Protein AF-A0A1V6PGZ3-F1 (afdb_monomer)

Sequence (60 aa):
MQFYSLFIATMALAVSSVYALPQITDDSTCLRLCRDEPVGCPPGWKSEKISDCWTCCEDE

Solvent-accessible surface area (backbone atoms only — not comparable to full-atom values): 4115 Å² total; per-residue (Å²): 140,74,75,66,72,67,68,68,72,70,78,82,79,80,83,83,80,77,79,76,72,80,80,74,86,56,94,57,64,56,54,99,52,77,30,91,54,88,54,92,47,61,92,69,35,41,59,43,78,55,93,85,23,21,28,37,26,48,62,130

Organism: Penicillium decumbens (NCBI:txid69771)

pLDDT: mean 74.56, std 16.56, range [50.0, 93.88]

Nearest PDB structures (foldseek):
  8igd-assembly2_C  TM=3.939E-01  e=6.850E+00  Arabidopsis thaliana

Foldseek 3Di:
DPVVVVVVPPPPDDDPPPPPQPPPPPPWDWDPDFDQDFDDDDPQWHWDDRPRGTTITGDD

Radius of gyration: 21.84 Å; Cα contacts (8 Å, |Δi|>4): 64; chains: 1; bounding box: 51×12×56 Å

Mean predicted aligned error: 14.15 Å

Secondary structure (DSSP, 8-state):
--SSTTSSTTTTS-------------SS-B-S--BSS--PPPTTEEEEEETTEEEEEE--

Structure (mmCIF, N/CA/C/O backbone):
data_AF-A0A1V6PGZ3-F1
#
_entry.id   AF-A0A1V6PGZ3-F1
#
loop_
_atom_site.group_PDB
_atom_site.id
_atom_site.type_symbol
_atom_site.label_atom_id
_atom_site.label_alt_id
_atom_site.label_comp_id
_atom_site.label_asym_id
_atom_site.label_entity_id
_atom_site.label_seq_id
_atom_site.pdbx_PDB_ins_code
_atom_site.Cartn_x
_atom_site.Cartn_y
_atom_site.Cartn_z
_atom_site.occupancy
_atom_site.B_iso_or_equiv
_atom_site.auth_seq_id
_atom_site.auth_comp_id
_atom_site.a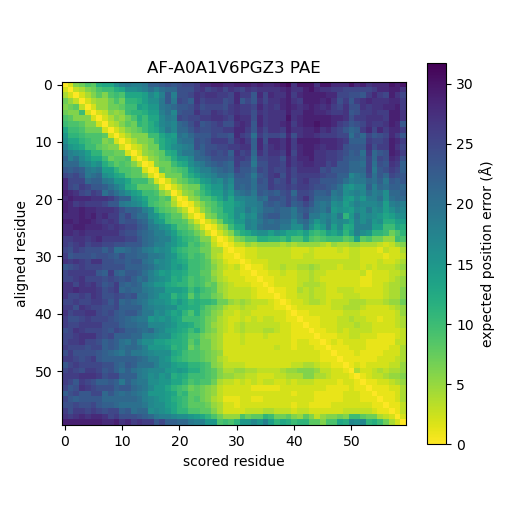uth_asym_id
_atom_site.auth_atom_id
_atom_site.pdbx_PDB_model_num
ATOM 1 N N . MET A 1 1 ? -41.230 4.629 41.652 1.00 50.00 1 MET A N 1
ATOM 2 C CA . MET A 1 1 ? -39.757 4.613 41.493 1.00 50.00 1 MET A CA 1
ATOM 3 C C . MET A 1 1 ? -39.251 3.315 40.840 1.00 50.00 1 MET A C 1
ATOM 5 O O . MET A 1 1 ? -38.117 2.938 41.072 1.00 50.00 1 MET A O 1
ATOM 9 N N . GLN A 1 2 ? -40.061 2.638 40.007 1.00 53.53 2 GLN A N 1
ATOM 10 C CA . GLN A 1 2 ? -39.720 1.322 39.426 1.00 53.53 2 GLN A CA 1
ATOM 11 C C . GLN A 1 2 ? -39.555 1.353 37.896 1.00 53.53 2 GLN A C 1
ATOM 13 O O . GLN A 1 2 ? -39.020 0.423 37.308 1.00 53.53 2 GLN A O 1
ATOM 18 N N . PHE A 1 3 ? -39.972 2.448 37.250 1.00 54.25 3 PHE A N 1
ATOM 19 C CA . PHE A 1 3 ? -39.871 2.621 35.797 1.00 54.25 3 PHE A CA 1
ATOM 20 C C . PHE A 1 3 ? -38.510 3.169 35.339 1.00 54.25 3 PHE A C 1
ATOM 22 O O . PHE A 1 3 ? -38.175 3.052 34.168 1.00 54.25 3 PHE A O 1
ATOM 29 N N . TYR A 1 4 ? -37.707 3.733 36.251 1.00 56.44 4 TYR A N 1
ATOM 30 C CA . TYR A 1 4 ? -36.401 4.327 35.926 1.00 56.44 4 TYR A CA 1
ATOM 31 C C . TYR A 1 4 ? -35.298 3.279 35.712 1.00 56.44 4 TYR A C 1
ATOM 33 O O . TYR A 1 4 ? -34.367 3.512 34.947 1.00 56.44 4 TYR A O 1
ATOM 41 N N . SER A 1 5 ? -35.411 2.108 36.347 1.00 54.59 5 SER A N 1
ATOM 42 C CA . SER A 1 5 ? -34.381 1.064 36.282 1.00 54.59 5 SER A CA 1
ATOM 43 C C . SER A 1 5 ? -34.304 0.352 34.930 1.00 54.59 5 SER A C 1
ATOM 45 O O . SER A 1 5 ? -33.267 -0.219 34.613 1.00 54.59 5 SER A O 1
ATOM 47 N N . LEU A 1 6 ? -35.362 0.398 34.113 1.00 55.41 6 LEU A N 1
ATOM 48 C CA . LEU A 1 6 ? -35.380 -0.267 32.804 1.00 55.41 6 LEU A CA 1
ATOM 49 C C . LEU A 1 6 ? -34.713 0.561 31.695 1.00 55.41 6 LEU A C 1
ATOM 51 O O . LEU A 1 6 ? -34.282 -0.005 30.696 1.00 55.41 6 LEU A O 1
ATOM 55 N N . PHE A 1 7 ? -34.577 1.880 31.872 1.00 54.28 7 PHE A N 1
ATOM 56 C CA . PHE A 1 7 ? -33.996 2.760 30.850 1.00 54.28 7 PHE A CA 1
ATOM 57 C C . PHE A 1 7 ? -32.466 2.706 30.775 1.00 54.28 7 PHE A C 1
ATOM 59 O O . PHE A 1 7 ? -31.895 3.084 29.757 1.00 54.28 7 PHE A O 1
ATOM 66 N N . ILE A 1 8 ? -31.787 2.226 31.819 1.00 55.81 8 ILE A N 1
ATOM 67 C CA . ILE A 1 8 ? -30.315 2.226 31.864 1.00 55.81 8 ILE A CA 1
ATOM 68 C C . ILE A 1 8 ? -29.724 1.037 31.082 1.00 55.81 8 ILE A C 1
ATOM 70 O O . ILE A 1 8 ? -28.601 1.114 30.592 1.00 55.81 8 ILE A O 1
ATOM 74 N N . ALA A 1 9 ? -30.477 -0.052 30.898 1.00 54.94 9 ALA A N 1
ATOM 75 C CA . ALA A 1 9 ? -29.942 -1.299 30.345 1.00 54.94 9 ALA A CA 1
ATOM 76 C C . ALA A 1 9 ? -29.757 -1.311 28.812 1.00 54.94 9 ALA A C 1
ATOM 78 O O . ALA A 1 9 ? -29.137 -2.231 28.285 1.00 54.94 9 ALA A O 1
ATOM 79 N N . THR A 1 10 ? -30.280 -0.326 28.075 1.00 56.72 10 THR A N 1
ATOM 80 C CA . THR A 1 10 ? -30.334 -0.369 26.599 1.00 56.72 10 THR A CA 1
ATOM 81 C C . THR A 1 10 ? -29.209 0.388 25.890 1.00 56.72 10 THR A C 1
ATOM 83 O O . THR A 1 10 ? -29.021 0.206 24.691 1.00 56.72 10 THR A O 1
ATOM 86 N N . MET A 1 11 ? -28.415 1.191 26.601 1.00 58.62 11 MET A N 1
ATOM 87 C CA . MET A 1 11 ? -27.377 2.046 25.996 1.00 58.62 11 MET A CA 1
ATOM 88 C C . MET A 1 11 ? -26.021 1.349 25.766 1.00 58.62 11 MET A C 1
ATOM 90 O O . MET A 1 11 ? -25.074 1.990 25.325 1.00 58.62 11 MET A O 1
ATOM 94 N N . ALA A 1 12 ? -25.897 0.047 26.042 1.00 58.16 12 ALA A N 1
ATOM 95 C CA . ALA A 1 12 ? -24.601 -0.640 26.031 1.00 58.16 12 ALA A CA 1
ATOM 96 C C . ALA A 1 12 ? -24.188 -1.286 24.688 1.00 58.16 12 ALA A C 1
ATOM 98 O O . ALA A 1 12 ? -23.102 -1.853 24.623 1.00 58.16 12 ALA A O 1
ATOM 99 N N . LEU A 1 13 ? -25.008 -1.254 23.626 1.00 58.44 13 LEU A N 1
ATOM 100 C CA . LEU A 1 13 ? -24.826 -2.178 22.485 1.00 58.44 13 LEU A CA 1
ATOM 101 C C . LEU A 1 13 ? -24.651 -1.564 21.087 1.00 58.44 13 LEU A C 1
ATOM 103 O O . LEU A 1 13 ? -24.876 -2.263 20.103 1.00 58.44 13 LEU A O 1
ATOM 107 N N . ALA A 1 14 ? -24.214 -0.314 20.931 1.00 62.25 14 ALA A N 1
ATOM 108 C CA . ALA A 1 14 ? -24.031 0.222 19.577 1.00 62.25 14 ALA A CA 1
ATOM 109 C C . ALA A 1 14 ? -22.807 1.124 19.413 1.00 62.25 14 ALA A C 1
ATOM 111 O O . ALA A 1 14 ? -22.951 2.327 19.241 1.00 62.25 14 ALA A O 1
ATOM 112 N N . VAL A 1 15 ? -21.610 0.531 19.367 1.00 61.25 15 VAL A N 1
ATOM 113 C CA . VAL A 1 15 ? -20.523 1.074 18.533 1.00 61.25 15 VAL A CA 1
ATOM 114 C C . VAL A 1 15 ? -19.770 -0.091 17.885 1.00 61.25 15 VAL A C 1
ATOM 116 O O . VAL A 1 15 ? -18.647 -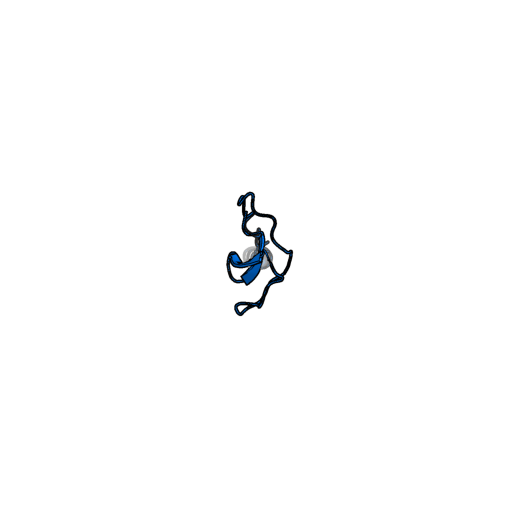0.423 18.245 1.00 61.25 15 VAL A O 1
ATOM 119 N N . SER A 1 16 ? -20.406 -0.756 16.922 1.00 60.72 16 SER A N 1
ATOM 120 C CA . SER A 1 16 ? -19.671 -1.542 15.928 1.00 60.72 16 SER A CA 1
ATOM 121 C C . SER A 1 16 ? -19.197 -0.567 14.855 1.00 60.72 16 SER A C 1
ATOM 123 O O . SER A 1 16 ? -19.889 -0.344 13.865 1.00 60.72 16 SER A O 1
ATOM 125 N N . SER A 1 17 ? -18.054 0.086 15.067 1.00 63.81 17 SER A N 1
ATOM 126 C CA . SER A 1 17 ? -17.426 0.864 14.000 1.00 63.81 17 SER A CA 1
ATOM 127 C C . SER A 1 17 ? -16.839 -0.113 12.984 1.00 63.81 17 SER A C 1
ATOM 129 O O . SER A 1 17 ? -15.761 -0.667 13.193 1.00 63.81 17 SER A O 1
ATOM 131 N N . VAL A 1 18 ? -17.566 -0.362 11.894 1.00 62.94 18 VAL A N 1
ATOM 132 C CA . VAL A 1 18 ? -16.989 -0.969 10.692 1.00 62.94 18 VAL A CA 1
ATOM 133 C C . VAL A 1 18 ? -16.065 0.083 10.093 1.00 62.94 18 VAL A C 1
ATOM 135 O O . VAL A 1 18 ? -16.534 1.100 9.584 1.00 62.94 18 VAL A O 1
ATOM 138 N N . TYR A 1 19 ? -14.753 -0.123 10.192 1.00 62.03 19 TYR A N 1
ATOM 139 C CA . TYR A 1 19 ? -13.797 0.700 9.463 1.00 62.03 19 TYR A CA 1
ATOM 140 C C . TYR A 1 19 ? -14.007 0.427 7.972 1.00 62.03 19 TYR A C 1
ATOM 142 O O . TYR A 1 19 ? -13.677 -0.649 7.473 1.00 62.03 19 TYR A O 1
ATOM 150 N N . ALA A 1 20 ? -14.615 1.375 7.263 1.00 56.22 20 ALA A N 1
ATOM 151 C CA . ALA A 1 20 ? -14.546 1.388 5.814 1.00 56.22 20 ALA A CA 1
ATOM 152 C C . ALA A 1 20 ? -13.080 1.660 5.456 1.00 56.22 20 ALA A C 1
ATOM 154 O O . ALA A 1 20 ? -12.588 2.766 5.681 1.00 56.22 20 ALA A O 1
ATOM 155 N N . LEU A 1 21 ? -12.367 0.638 4.968 1.00 61.75 21 LEU A N 1
ATOM 156 C CA . LEU A 1 21 ? -11.057 0.837 4.353 1.00 61.75 21 LEU A CA 1
ATOM 157 C C . LEU A 1 21 ? -11.231 1.883 3.244 1.00 61.75 21 LEU A C 1
ATOM 159 O O . LEU A 1 21 ? -12.139 1.713 2.419 1.00 61.75 21 LEU A O 1
ATOM 163 N N . PRO A 1 22 ? -10.420 2.955 3.220 1.00 54.97 22 PRO A N 1
ATOM 164 C CA . PRO A 1 22 ? -10.473 3.922 2.138 1.00 54.97 22 PRO A CA 1
ATOM 165 C C . PRO A 1 22 ? -10.307 3.166 0.817 1.00 54.97 22 PRO A C 1
ATOM 167 O O . PRO A 1 22 ? -9.318 2.466 0.603 1.00 54.97 22 PRO A O 1
ATOM 170 N N . GLN A 1 23 ? -11.328 3.252 -0.038 1.00 53.41 23 GLN A N 1
ATOM 171 C CA . GLN A 1 23 ? -11.240 2.822 -1.427 1.00 53.41 23 GLN A CA 1
ATOM 172 C C . GLN A 1 23 ? -10.257 3.789 -2.080 1.00 53.41 23 GLN A C 1
ATOM 174 O O . GLN A 1 23 ? -10.620 4.918 -2.404 1.00 53.41 23 GLN A O 1
ATOM 179 N N . ILE A 1 24 ? -8.993 3.390 -2.165 1.00 59.66 24 ILE A N 1
ATOM 180 C CA . ILE A 1 24 ? -7.987 4.154 -2.889 1.00 59.66 24 ILE A CA 1
ATOM 181 C C . ILE A 1 24 ? -8.333 4.021 -4.359 1.00 59.66 24 ILE A C 1
ATOM 183 O O . ILE A 1 24 ? -8.190 2.961 -4.957 1.00 59.66 24 ILE A O 1
ATOM 187 N N . THR A 1 25 ? -8.896 5.099 -4.890 1.00 51.25 25 THR A N 1
ATOM 188 C CA . THR A 1 25 ? -9.142 5.324 -6.311 1.00 51.25 25 THR A CA 1
ATOM 189 C C . THR A 1 25 ? -7.882 5.900 -6.949 1.00 51.25 25 THR A C 1
ATOM 191 O O . THR A 1 25 ? -7.935 6.947 -7.589 1.00 51.25 25 THR A O 1
ATOM 194 N N . ASP A 1 26 ? -6.741 5.281 -6.672 1.00 55.84 26 ASP A N 1
ATOM 195 C CA . ASP A 1 26 ? -5.553 5.481 -7.483 1.00 55.84 26 ASP A CA 1
ATOM 196 C C . ASP A 1 26 ? -5.633 4.377 -8.540 1.00 55.84 26 ASP A C 1
ATOM 198 O O . ASP A 1 26 ? -5.811 3.210 -8.188 1.00 55.84 26 ASP A O 1
ATOM 202 N N . ASP A 1 27 ? -5.623 4.733 -9.826 1.00 59.69 27 ASP A N 1
ATOM 203 C CA . ASP A 1 27 ? -5.692 3.764 -10.935 1.00 59.69 27 ASP A CA 1
ATOM 204 C C . ASP A 1 27 ? -4.472 2.811 -10.958 1.00 59.69 27 ASP A C 1
ATOM 206 O O . ASP A 1 27 ? -4.402 1.900 -11.783 1.00 59.69 27 ASP A O 1
ATOM 210 N N . SER A 1 28 ? -3.527 2.977 -10.026 1.00 68.62 28 SER A N 1
ATOM 211 C CA . SER A 1 28 ? -2.374 2.110 -9.840 1.00 68.62 28 SER A CA 1
ATOM 212 C C . SER A 1 28 ? -2.754 0.726 -9.294 1.00 68.62 28 SER A C 1
ATOM 214 O O . SE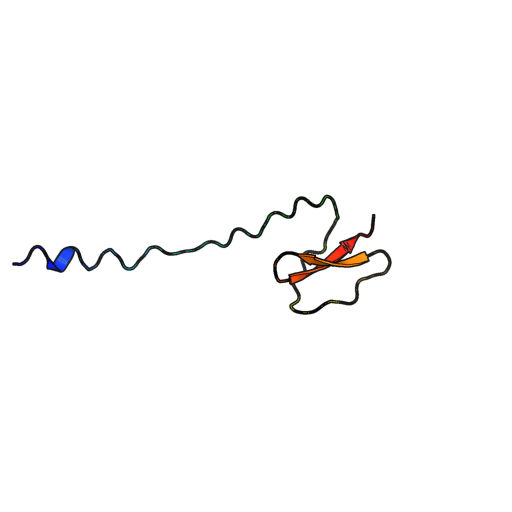R A 1 28 ? -3.434 0.544 -8.276 1.00 68.62 28 SER A O 1
ATOM 216 N N . THR A 1 29 ? -2.265 -0.312 -9.975 1.00 87.06 29 THR A N 1
ATOM 217 C CA . THR A 1 29 ? -2.413 -1.697 -9.523 1.00 87.06 29 THR A CA 1
ATOM 218 C C . THR A 1 29 ? -1.521 -1.927 -8.305 1.00 87.06 29 THR A C 1
ATOM 220 O O . THR A 1 29 ? -0.311 -2.115 -8.422 1.00 87.06 29 THR A O 1
ATOM 223 N N . CYS A 1 30 ? -2.119 -1.946 -7.116 1.00 89.00 30 CYS A N 1
ATOM 224 C CA . CYS A 1 30 ? -1.420 -2.256 -5.871 1.00 89.00 30 CYS A CA 1
ATOM 225 C C . CYS A 1 30 ? -1.634 -3.703 -5.413 1.00 89.00 30 CYS A C 1
ATOM 227 O O . CYS A 1 30 ? -2.718 -4.285 -5.537 1.00 89.00 30 CYS A O 1
ATOM 229 N N . LEU A 1 31 ? -0.608 -4.283 -4.788 1.00 87.88 31 LEU A N 1
ATOM 230 C CA . LEU A 1 31 ? -0.737 -5.545 -4.071 1.00 87.88 31 LEU A CA 1
ATOM 231 C C . LEU A 1 31 ? -1.667 -5.370 -2.868 1.00 87.88 31 LEU A C 1
ATOM 233 O O . LEU A 1 31 ? -1.657 -4.356 -2.168 1.00 87.88 31 LEU A O 1
ATOM 237 N N . ARG A 1 32 ? -2.434 -6.417 -2.561 1.00 86.31 32 ARG A N 1
ATOM 238 C CA . ARG A 1 32 ? -3.250 -6.492 -1.339 1.00 86.31 32 ARG A CA 1
ATOM 239 C C . ARG A 1 32 ? -2.405 -6.935 -0.144 1.00 86.31 32 ARG A C 1
ATOM 241 O O . ARG A 1 32 ? -2.682 -7.959 0.479 1.00 86.31 32 ARG A O 1
ATOM 248 N N . LEU A 1 33 ? -1.349 -6.182 0.137 1.00 86.38 33 LEU A N 1
ATOM 249 C CA . LEU A 1 33 ? -0.475 -6.359 1.290 1.00 86.38 33 LEU A CA 1
ATOM 250 C C . LEU A 1 33 ? -0.634 -5.147 2.217 1.00 86.38 33 LEU A C 1
ATOM 252 O O . LEU A 1 33 ? -0.769 -4.026 1.747 1.00 86.38 33 LEU A O 1
ATOM 256 N N . CYS A 1 34 ? -0.601 -5.370 3.527 1.00 89.25 34 CYS A N 1
ATOM 257 C CA . CYS A 1 34 ? -0.434 -4.303 4.508 1.00 89.25 34 CYS A CA 1
ATOM 258 C C . CYS A 1 34 ? 0.781 -4.637 5.370 1.00 89.25 34 CYS A C 1
ATOM 260 O O . CYS A 1 34 ? 0.881 -5.742 5.913 1.00 89.25 34 CYS A O 1
ATOM 262 N N . ARG A 1 35 ? 1.718 -3.695 5.455 1.00 91.56 35 ARG A N 1
ATOM 263 C CA . ARG A 1 35 ? 2.918 -3.780 6.286 1.00 91.56 35 ARG A CA 1
ATOM 264 C C . ARG A 1 35 ? 3.078 -2.507 7.097 1.00 91.56 35 ARG A C 1
ATOM 266 O O . ARG A 1 35 ? 2.814 -1.424 6.594 1.00 91.56 35 ARG A O 1
ATOM 273 N N . ASP A 1 36 ? 3.542 -2.639 8.329 1.00 93.25 36 ASP A N 1
ATOM 274 C CA . ASP A 1 36 ? 3.757 -1.484 9.207 1.00 93.25 36 ASP A CA 1
ATOM 275 C C . ASP A 1 36 ? 4.950 -0.620 8.754 1.00 93.25 36 ASP A C 1
ATOM 277 O O . ASP A 1 36 ? 4.989 0.587 8.988 1.00 93.25 36 ASP A O 1
ATOM 281 N N . GLU A 1 37 ? 5.904 -1.226 8.044 1.00 93.12 37 GLU A N 1
ATOM 282 C CA . GLU A 1 37 ? 7.140 -0.599 7.571 1.00 93.12 37 GLU A CA 1
ATOM 283 C C . GLU A 1 37 ? 7.282 -0.709 6.041 1.00 93.12 37 GLU A C 1
ATOM 285 O O . GLU A 1 37 ? 6.704 -1.624 5.442 1.00 93.12 37 GLU A O 1
ATOM 290 N N . PRO A 1 38 ? 8.060 0.190 5.398 1.00 90.81 38 PRO A N 1
ATOM 291 C CA . PRO A 1 38 ? 8.338 0.118 3.966 1.00 90.81 38 PRO A CA 1
ATOM 292 C C . PRO A 1 38 ? 8.904 -1.246 3.570 1.00 90.81 38 PRO A C 1
ATOM 294 O O . PRO A 1 38 ? 9.738 -1.813 4.280 1.00 90.81 38 PRO A O 1
ATOM 297 N N . VAL A 1 39 ? 8.493 -1.757 2.410 1.00 88.31 39 VAL A N 1
ATOM 298 C CA . VAL A 1 39 ? 8.913 -3.081 1.937 1.00 88.31 39 VAL A CA 1
ATOM 299 C C . VAL A 1 39 ? 9.673 -3.018 0.624 1.00 88.31 39 VAL A C 1
ATOM 301 O O . VAL A 1 39 ? 9.428 -2.166 -0.222 1.00 88.31 39 VAL A O 1
ATOM 304 N N . GLY A 1 40 ? 10.603 -3.956 0.442 1.00 93.88 40 GLY A N 1
ATOM 305 C CA . GLY A 1 40 ? 11.226 -4.178 -0.858 1.00 93.88 40 GLY A CA 1
ATOM 306 C C . GLY A 1 40 ? 10.1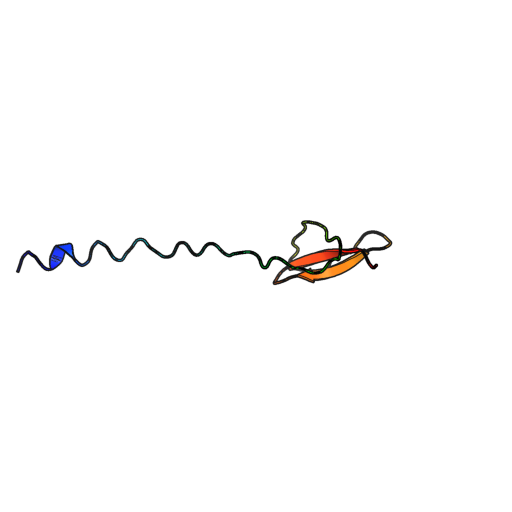99 -4.741 -1.837 1.00 93.88 40 GLY A C 1
ATOM 307 O O . GLY A 1 40 ? 9.629 -5.804 -1.584 1.00 93.88 40 GLY A O 1
ATOM 308 N N . CYS A 1 41 ? 9.975 -4.032 -2.940 1.00 93.12 41 CYS A N 1
ATOM 309 C CA . CYS A 1 41 ? 9.027 -4.429 -3.973 1.00 93.12 41 CYS A CA 1
ATOM 310 C C . CYS A 1 41 ? 9.719 -5.153 -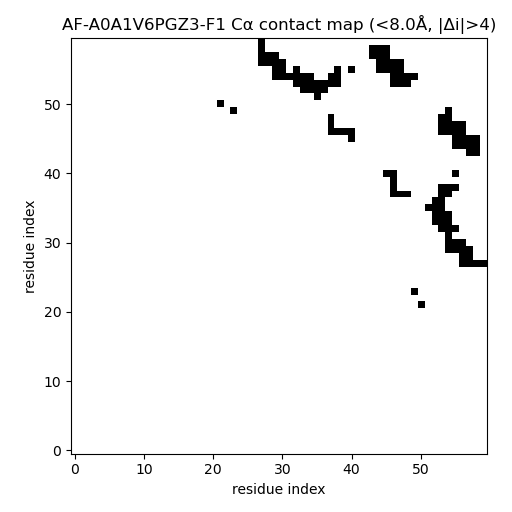5.140 1.00 93.12 41 CYS A C 1
ATOM 312 O O . CYS A 1 41 ? 10.929 -4.993 -5.337 1.00 93.12 41 CYS A O 1
ATOM 314 N N . PRO A 1 42 ? 8.978 -5.974 -5.908 1.00 91.00 42 PRO A N 1
ATOM 315 C CA . PRO A 1 42 ? 9.487 -6.553 -7.146 1.00 91.00 42 PRO A CA 1
ATOM 316 C C . PRO A 1 42 ? 9.969 -5.475 -8.136 1.00 91.00 42 PRO A C 1
ATOM 318 O O . PRO A 1 42 ? 9.532 -4.328 -8.057 1.00 91.00 42 PRO A O 1
ATOM 321 N N . PRO A 1 43 ? 10.840 -5.817 -9.102 1.00 92.00 43 PRO A N 1
ATOM 322 C CA . PRO A 1 43 ? 11.231 -4.884 -10.158 1.00 92.00 43 PRO A CA 1
ATOM 323 C C . PRO A 1 43 ? 10.011 -4.336 -10.917 1.00 92.00 43 PRO A C 1
ATOM 325 O O . PRO A 1 43 ? 9.139 -5.113 -11.300 1.00 92.00 43 PRO A O 1
ATOM 328 N N . GLY A 1 44 ? 9.971 -3.020 -11.150 1.00 89.62 44 GLY A N 1
ATOM 329 C CA . GLY A 1 44 ? 8.835 -2.330 -11.787 1.00 89.62 44 GLY A CA 1
ATOM 330 C C . GLY A 1 44 ? 7.716 -1.913 -10.823 1.00 89.62 44 GLY A C 1
ATOM 331 O O . GLY A 1 44 ? 6.668 -1.46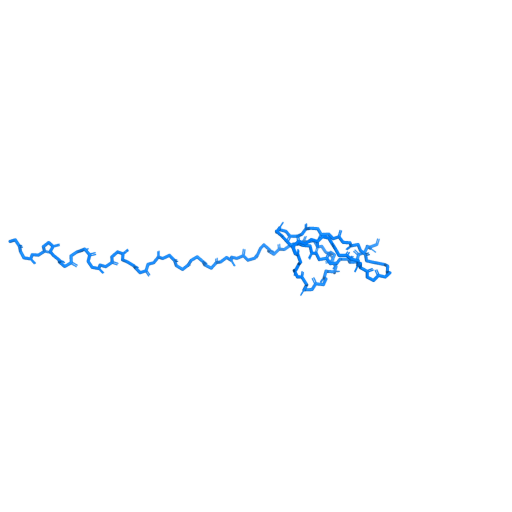0 -11.265 1.00 89.62 44 GLY A O 1
ATOM 332 N N . TRP A 1 45 ? 7.925 -2.086 -9.517 1.00 93.44 45 TRP A N 1
ATOM 333 C CA . TRP A 1 45 ? 6.977 -1.705 -8.475 1.00 93.44 45 TRP A CA 1
ATOM 334 C C . TRP A 1 45 ? 7.659 -0.795 -7.451 1.00 93.44 45 TRP A C 1
ATOM 336 O O . TRP A 1 45 ? 8.827 -1.004 -7.103 1.00 93.44 45 TRP A O 1
ATOM 346 N N . LYS A 1 46 ? 6.903 0.150 -6.893 1.00 92.94 46 LYS A N 1
ATOM 347 C CA . LYS A 1 46 ? 7.326 1.023 -5.792 1.00 92.94 46 LYS A CA 1
ATOM 348 C C . LYS A 1 46 ? 6.626 0.670 -4.490 1.00 92.94 46 LYS A C 1
ATOM 350 O O . LYS A 1 46 ? 5.484 0.221 -4.477 1.00 92.94 46 LYS A O 1
ATOM 355 N N . SER A 1 47 ? 7.322 0.915 -3.382 1.00 93.00 47 SER A N 1
ATOM 356 C CA . SER A 1 47 ? 6.726 0.860 -2.048 1.00 93.00 47 SER A CA 1
ATOM 357 C C . SER A 1 47 ? 5.967 2.153 -1.791 1.00 93.00 47 SER A C 1
ATOM 359 O O . SER A 1 47 ? 6.567 3.227 -1.756 1.00 93.00 47 SER A O 1
ATOM 361 N N . GLU A 1 48 ? 4.669 2.045 -1.551 1.00 90.50 48 GLU A N 1
ATOM 362 C CA . GLU A 1 48 ? 3.772 3.176 -1.352 1.00 90.50 48 GLU A CA 1
ATOM 363 C C . GLU A 1 48 ? 2.989 3.025 -0.049 1.00 90.50 48 GLU A C 1
ATOM 365 O O . GLU A 1 48 ? 2.625 1.917 0.360 1.00 90.50 48 GLU A O 1
ATOM 370 N N . LYS A 1 49 ? 2.772 4.149 0.643 1.00 91.25 49 LYS A N 1
ATOM 371 C CA . LYS A 1 49 ? 2.017 4.168 1.892 1.00 91.25 49 LYS A CA 1
ATOM 372 C C . LYS A 1 49 ? 0.558 4.501 1.611 1.00 91.25 49 LYS A C 1
ATOM 374 O O . LYS A 1 49 ? 0.223 5.604 1.194 1.00 91.25 49 LYS A O 1
ATOM 379 N N . ILE A 1 50 ? -0.299 3.542 1.920 1.00 86.94 50 ILE A N 1
ATOM 380 C CA . ILE A 1 50 ? -1.733 3.543 1.693 1.00 86.94 50 ILE A CA 1
ATOM 381 C C . ILE A 1 50 ? -2.434 3.471 3.057 1.00 86.94 50 ILE A C 1
ATOM 383 O O . ILE A 1 50 ? -2.371 2.465 3.767 1.00 86.94 50 ILE A O 1
ATOM 387 N N . SER A 1 51 ? -3.104 4.565 3.438 1.00 84.75 51 SER A N 1
ATOM 388 C CA . SER A 1 51 ? -3.622 4.784 4.799 1.00 84.75 51 SER A CA 1
ATOM 389 C C . SER A 1 51 ? -2.499 4.640 5.839 1.00 84.75 51 SER A C 1
ATOM 391 O O . SER A 1 51 ? -1.557 5.434 5.863 1.00 84.75 51 SER A O 1
ATOM 393 N N . ASP A 1 52 ? -2.564 3.601 6.666 1.00 88.19 52 ASP A N 1
ATOM 394 C CA . ASP A 1 52 ? -1.607 3.327 7.736 1.00 88.19 52 ASP A CA 1
ATOM 395 C C . ASP A 1 52 ? -0.630 2.203 7.379 1.00 88.19 52 ASP A C 1
ATOM 397 O O . ASP A 1 52 ? 0.255 1.884 8.167 1.00 88.19 52 ASP A O 1
ATOM 401 N N . CYS A 1 53 ? -0.754 1.637 6.178 1.00 89.25 53 CYS A N 1
ATOM 402 C CA . CYS A 1 53 ? 0.007 0.485 5.725 1.00 89.25 53 CYS A CA 1
ATOM 403 C C . CYS A 1 53 ? 0.932 0.842 4.564 1.00 89.25 53 CYS A C 1
ATOM 405 O O . CYS A 1 53 ? 0.595 1.642 3.699 1.00 89.25 53 CYS A O 1
ATOM 407 N N . TRP A 1 54 ? 2.062 0.159 4.479 1.00 93.81 54 TRP A N 1
ATOM 408 C CA . TRP A 1 54 ? 2.884 0.079 3.284 1.00 93.81 54 TRP A CA 1
ATOM 409 C C . TRP A 1 54 ? 2.458 -1.104 2.419 1.00 93.81 54 TRP A C 1
ATOM 411 O O . TRP A 1 54 ? 2.182 -2.200 2.922 1.00 93.81 54 TRP A O 1
ATOM 421 N N . THR A 1 55 ? 2.431 -0.881 1.113 1.00 93.25 55 THR A N 1
ATOM 422 C CA . THR A 1 55 ? 2.213 -1.905 0.091 1.00 93.25 55 THR A CA 1
ATOM 423 C C . THR A 1 55 ? 3.103 -1.633 -1.122 1.00 93.25 55 THR A C 1
ATOM 425 O O . THR A 1 55 ? 3.822 -0.638 -1.156 1.00 93.25 55 THR A O 1
ATOM 428 N N . CYS A 1 56 ? 3.081 -2.530 -2.104 1.00 93.31 56 CYS A N 1
ATOM 429 C CA . CYS A 1 56 ? 3.727 -2.316 -3.393 1.00 93.31 56 CYS A CA 1
ATOM 430 C C . CYS A 1 56 ? 2.680 -1.978 -4.450 1.00 93.31 56 CYS A C 1
ATOM 432 O O . CYS A 1 56 ? 1.683 -2.694 -4.551 1.00 93.31 56 CYS A O 1
ATOM 434 N N . CYS A 1 57 ? 2.946 -0.963 -5.263 1.00 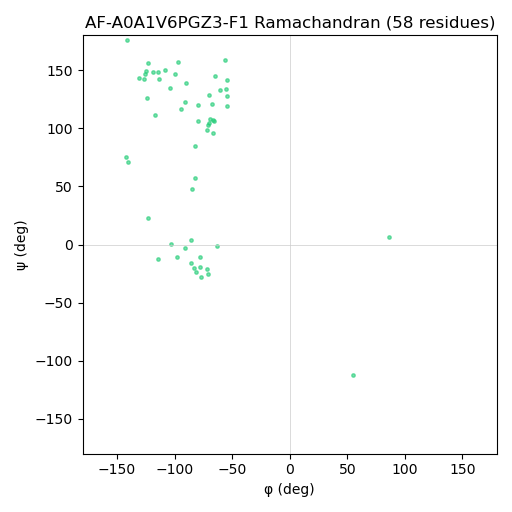91.81 57 CYS A N 1
ATOM 435 C CA . CYS A 1 57 ? 2.129 -0.577 -6.412 1.00 91.81 57 CYS A CA 1
ATOM 436 C C . CYS A 1 57 ? 2.986 -0.538 -7.680 1.00 91.81 57 CYS A C 1
ATOM 438 O O . CYS A 1 57 ? 4.194 -0.302 -7.594 1.00 91.81 57 CYS A O 1
ATOM 440 N N . GLU A 1 58 ? 2.386 -0.820 -8.834 1.00 90.69 58 GLU A N 1
ATOM 441 C CA . GLU A 1 58 ? 3.063 -0.670 -10.126 1.00 90.69 58 GLU A CA 1
ATOM 442 C C . GLU A 1 58 ? 3.482 0.794 -10.326 1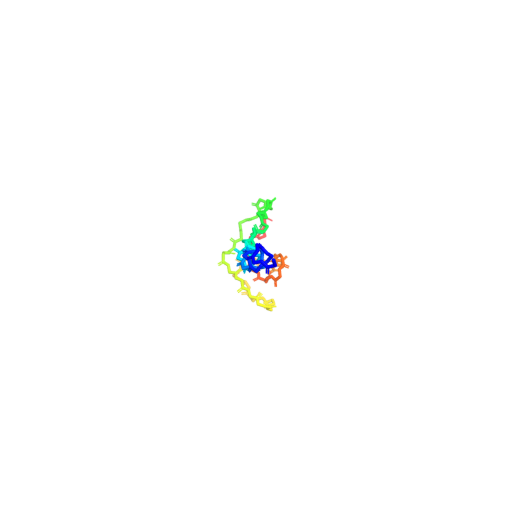.00 90.69 58 GLU A C 1
ATOM 444 O O . GLU A 1 58 ? 2.712 1.720 -10.062 1.00 90.69 58 GLU A O 1
ATOM 449 N N . ASP A 1 59 ? 4.729 1.002 -10.751 1.00 79.75 59 ASP A N 1
ATOM 450 C CA . ASP 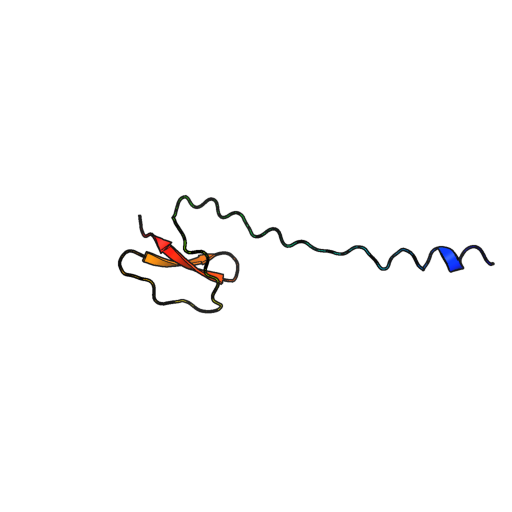A 1 59 ? 5.131 2.283 -11.328 1.00 79.75 59 ASP A CA 1
ATOM 451 C C . ASP A 1 59 ? 4.646 2.278 -12.784 1.00 79.75 59 ASP A C 1
ATOM 453 O O . ASP A 1 59 ? 5.197 1.533 -13.595 1.00 79.75 59 ASP A O 1
ATOM 457 N N . GLU A 1 60 ? 3.582 3.036 -13.082 1.00 62.31 60 GLU A N 1
ATOM 458 C CA . GLU A 1 60 ? 3.089 3.249 -14.458 1.00 62.31 60 GLU A CA 1
ATOM 459 C C . GLU A 1 60 ? 4.187 3.720 -15.428 1.00 62.31 60 GLU A C 1
ATOM 461 O O . GLU A 1 60 ? 5.014 4.586 -15.043 1.00 62.31 60 GLU A O 1
#